Protein AF-A0AAF0U3H4-F1 (afdb_monomer)

Structure (mmCIF, N/CA/C/O backbone):
data_AF-A0AAF0U3H4-F1
#
_entry.id   AF-A0AAF0U3H4-F1
#
loop_
_atom_site.group_PDB
_atom_site.id
_atom_site.type_symbol
_atom_site.label_atom_id
_atom_site.label_alt_id
_atom_site.label_comp_id
_atom_site.label_asym_id
_atom_site.label_entity_id
_atom_site.label_seq_id
_atom_site.pdbx_PDB_ins_code
_atom_site.Cartn_x
_atom_site.Cartn_y
_atom_site.Cartn_z
_atom_site.occupancy
_atom_site.B_iso_or_equiv
_atom_site.auth_seq_id
_atom_site.auth_comp_id
_atom_site.auth_asym_id
_atom_site.auth_atom_id
_atom_site.pdbx_PDB_model_num
ATOM 1 N N . MET A 1 1 ? -0.806 -18.852 6.334 1.00 49.06 1 MET A N 1
ATOM 2 C CA . MET A 1 1 ? -0.671 -18.435 4.920 1.00 49.06 1 MET A CA 1
ATOM 3 C C . MET A 1 1 ? 0.677 -17.759 4.740 1.00 49.06 1 MET A C 1
ATOM 5 O O . MET A 1 1 ? 1.100 -17.076 5.662 1.00 49.06 1 MET A O 1
ATOM 9 N N . ASN A 1 2 ? 1.339 -17.950 3.597 1.00 59.44 2 ASN A N 1
ATOM 10 C CA . ASN A 1 2 ? 2.529 -17.175 3.242 1.00 59.44 2 ASN A CA 1
ATOM 11 C C . ASN A 1 2 ? 2.086 -15.974 2.396 1.00 59.44 2 ASN A C 1
ATOM 13 O O . ASN A 1 2 ? 1.505 -16.203 1.335 1.00 59.44 2 ASN A O 1
ATOM 17 N N . PRO A 1 3 ? 2.312 -14.727 2.841 1.00 59.31 3 PRO A N 1
ATOM 18 C CA . PRO A 1 3 ? 1.997 -13.564 2.027 1.00 59.31 3 PRO A CA 1
ATOM 19 C C . PRO A 1 3 ? 2.945 -13.480 0.815 1.00 59.31 3 PRO A C 1
ATOM 21 O O . PRO A 1 3 ? 4.104 -13.908 0.921 1.00 59.31 3 PRO A O 1
ATOM 24 N N . PRO A 1 4 ? 2.481 -12.921 -0.318 1.00 61.09 4 PRO A N 1
ATOM 25 C CA . PRO A 1 4 ? 3.361 -12.543 -1.416 1.00 61.09 4 PRO A CA 1
ATOM 26 C C . PRO A 1 4 ? 4.474 -11.602 -0.918 1.00 61.09 4 PRO A C 1
ATOM 28 O O . PRO A 1 4 ? 4.300 -10.864 0.053 1.00 61.09 4 PRO A O 1
ATOM 31 N N . LYS A 1 5 ? 5.651 -11.658 -1.548 1.00 71.12 5 LYS A N 1
ATOM 32 C CA . LYS A 1 5 ? 6.803 -10.795 -1.238 1.00 71.12 5 LYS A CA 1
ATOM 33 C C . LYS A 1 5 ? 7.275 -10.120 -2.522 1.00 71.12 5 LYS A C 1
ATOM 35 O O . LYS A 1 5 ? 7.314 -10.791 -3.549 1.00 71.12 5 LYS A O 1
ATOM 40 N N . PHE A 1 6 ? 7.650 -8.844 -2.429 1.00 58.47 6 PHE A N 1
ATOM 41 C CA . PHE A 1 6 ? 8.143 -8.035 -3.550 1.00 58.47 6 PHE A CA 1
ATOM 42 C C . PHE A 1 6 ? 9.512 -7.402 -3.209 1.00 58.47 6 PHE A C 1
ATOM 44 O O . PHE A 1 6 ? 9.606 -6.544 -2.334 1.00 58.47 6 PHE A O 1
ATOM 51 N N . TYR A 1 7 ? 10.566 -7.871 -3.870 1.00 65.75 7 TYR A N 1
ATOM 52 C CA . TYR A 1 7 ? 11.979 -7.481 -3.961 1.00 65.75 7 TYR A CA 1
ATOM 53 C C . TYR A 1 7 ? 12.399 -6.920 -5.352 1.00 65.75 7 TYR A C 1
ATOM 55 O O . TYR A 1 7 ? 12.847 -7.656 -6.227 1.00 65.75 7 TYR A O 1
ATOM 63 N N . TYR A 1 8 ? 12.446 -5.602 -5.521 1.00 49.16 8 TYR A N 1
ATOM 64 C CA . TYR A 1 8 ? 12.797 -4.893 -6.775 1.00 49.16 8 TYR A CA 1
ATOM 65 C C . TYR A 1 8 ? 14.010 -5.397 -7.629 1.00 49.16 8 TYR A C 1
ATOM 67 O O . TYR A 1 8 ? 14.164 -4.987 -8.774 1.00 49.16 8 TYR A O 1
ATOM 75 N N . SER A 1 9 ? 14.903 -6.261 -7.125 1.00 47.56 9 SER A N 1
ATOM 76 C CA . SER A 1 9 ? 16.169 -6.653 -7.767 1.00 47.56 9 SER A CA 1
ATOM 77 C C . SER A 1 9 ? 16.231 -8.034 -8.453 1.00 47.56 9 SER A C 1
ATOM 79 O O . SER A 1 9 ? 17.313 -8.402 -8.917 1.00 47.56 9 SER A O 1
ATOM 81 N N . LYS A 1 10 ? 15.144 -8.816 -8.575 1.00 44.34 10 LYS A N 1
ATOM 82 C CA . LYS A 1 10 ? 15.171 -10.098 -9.328 1.00 44.34 10 LYS A CA 1
ATOM 83 C C . LYS A 1 10 ? 13.847 -10.428 -10.022 1.00 44.34 10 LYS A C 1
ATOM 85 O O . LYS A 1 10 ? 12.983 -10.961 -9.355 1.00 44.34 10 LYS A O 1
ATOM 90 N N . VAL A 1 11 ? 13.746 -10.230 -11.346 1.00 49.50 11 VAL A N 1
ATOM 91 C CA . VAL A 1 11 ? 12.660 -10.744 -12.230 1.00 49.50 11 VAL A CA 1
ATOM 92 C C . VAL A 1 11 ? 11.311 -10.814 -11.504 1.00 49.50 11 VAL A C 1
ATOM 94 O O . VAL A 1 11 ? 10.788 -11.892 -11.226 1.00 49.50 11 VAL A O 1
ATOM 97 N N . GLU A 1 12 ? 10.823 -9.661 -11.066 1.00 57.72 12 GLU A N 1
ATOM 98 C CA . GLU A 1 12 ? 9.703 -9.613 -10.138 1.00 57.72 12 GLU A CA 1
ATOM 99 C C . GLU A 1 12 ? 8.387 -9.271 -10.799 1.00 57.72 12 GLU A C 1
ATOM 101 O O . GLU A 1 12 ? 8.356 -8.611 -11.837 1.00 57.72 12 GLU A O 1
ATOM 106 N N . LYS A 1 13 ? 7.322 -9.765 -10.154 1.00 63.03 13 LYS A N 1
ATOM 107 C CA . LYS A 1 13 ? 5.920 -9.550 -10.503 1.00 63.03 13 LYS A CA 1
ATOM 108 C C . LYS A 1 13 ? 5.675 -8.120 -10.945 1.00 63.03 13 LYS A C 1
ATOM 110 O O . LYS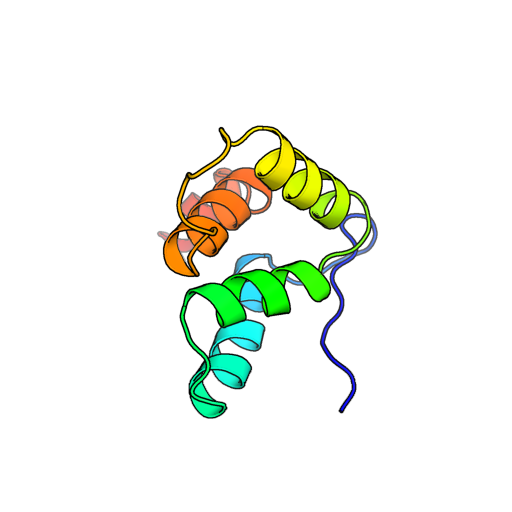 A 1 13 ? 6.172 -7.175 -10.341 1.00 63.03 13 LYS A O 1
ATOM 115 N N . ASP A 1 14 ? 4.858 -7.991 -11.975 1.00 81.94 14 ASP A N 1
ATOM 116 C CA . ASP A 1 14 ? 4.400 -6.701 -12.449 1.00 81.94 14 ASP A CA 1
ATOM 117 C C . ASP A 1 14 ? 3.793 -5.890 -11.273 1.00 81.94 14 ASP A C 1
ATOM 119 O O . ASP A 1 14 ? 3.016 -6.441 -10.485 1.00 81.94 14 ASP A O 1
ATOM 123 N N . PRO A 1 15 ? 4.147 -4.603 -11.092 1.00 85.44 15 PRO A N 1
ATOM 124 C CA . PRO A 1 15 ? 3.625 -3.782 -9.999 1.00 85.44 15 PRO A CA 1
ATOM 125 C C . PRO A 1 15 ? 2.092 -3.742 -9.934 1.00 85.44 15 PRO A C 1
ATOM 127 O O . PRO A 1 15 ? 1.534 -3.678 -8.837 1.00 85.44 15 PRO A O 1
ATOM 130 N N . GLN A 1 16 ? 1.404 -3.806 -11.080 1.00 87.75 16 GLN A N 1
ATOM 131 C CA . GLN A 1 16 ? -0.055 -3.893 -11.123 1.00 87.75 16 GLN A CA 1
ATOM 132 C C . GLN A 1 16 ? -0.529 -5.268 -10.649 1.00 87.75 16 GLN A C 1
ATOM 134 O O . GLN A 1 16 ? -1.449 -5.342 -9.839 1.00 87.75 16 GLN A O 1
ATOM 139 N N . GLU A 1 17 ? 0.123 -6.347 -11.087 1.00 87.19 17 GLU A N 1
ATOM 140 C CA . GLU A 1 17 ? -0.187 -7.708 -10.629 1.00 87.19 17 GLU A CA 1
ATOM 141 C C . GLU A 1 17 ? -0.035 -7.844 -9.104 1.00 87.19 17 GLU A C 1
ATOM 143 O O . GLU A 1 17 ? -0.902 -8.421 -8.446 1.00 87.19 17 GLU A O 1
ATOM 148 N N . PHE A 1 18 ? 1.008 -7.244 -8.519 1.00 89.06 18 PHE A N 1
ATOM 149 C CA . PHE A 1 18 ? 1.176 -7.178 -7.064 1.00 89.06 18 PHE A CA 1
ATOM 150 C C . PHE A 1 18 ? -0.013 -6.485 -6.379 1.00 89.06 18 PHE A C 1
ATOM 152 O O . PHE A 1 18 ? -0.588 -7.033 -5.435 1.00 89.06 18 PHE A O 1
ATOM 159 N N . ILE A 1 19 ? -0.406 -5.299 -6.858 1.00 91.94 19 ILE A N 1
ATOM 160 C CA . ILE A 1 19 ? -1.546 -4.557 -6.303 1.00 91.94 19 ILE A CA 1
ATOM 161 C C . ILE A 1 19 ? -2.837 -5.371 -6.415 1.00 91.94 19 ILE A C 1
ATOM 163 O O . ILE A 1 19 ? -3.591 -5.441 -5.443 1.00 91.94 19 ILE A O 1
ATOM 167 N N . ASP A 1 20 ? -3.081 -6.008 -7.558 1.00 91.81 20 ASP A N 1
ATOM 168 C CA . ASP A 1 20 ? -4.310 -6.754 -7.821 1.00 91.81 20 ASP A CA 1
ATOM 169 C C . ASP A 1 20 ? -4.429 -8.001 -6.931 1.00 91.81 20 ASP A C 1
ATOM 171 O O . ASP A 1 20 ? -5.506 -8.287 -6.398 1.00 91.81 20 ASP A O 1
ATOM 175 N N . GLU A 1 21 ? -3.340 -8.749 -6.738 1.00 92.44 21 GLU A N 1
ATOM 176 C CA . GLU A 1 21 ? -3.321 -9.916 -5.850 1.00 92.44 21 GLU A CA 1
ATOM 177 C C . GLU A 1 21 ? -3.547 -9.531 -4.388 1.00 92.44 21 GLU A C 1
ATOM 179 O O . GLU A 1 21 ? -4.381 -10.135 -3.705 1.00 92.44 21 GLU A O 1
ATOM 184 N N . VAL A 1 22 ? -2.830 -8.511 -3.909 1.00 92.19 22 VAL A N 1
ATOM 185 C CA . VAL A 1 22 ? -2.961 -8.030 -2.532 1.00 92.19 22 VAL A CA 1
ATOM 186 C C . VAL A 1 22 ? -4.363 -7.478 -2.298 1.00 92.19 22 VAL A C 1
ATOM 188 O O . VAL A 1 22 ? -4.992 -7.814 -1.294 1.00 92.19 22 VAL A O 1
ATOM 191 N N . TYR A 1 23 ? -4.897 -6.704 -3.246 1.00 94.00 23 TYR A N 1
ATOM 192 C CA . TYR A 1 23 ? -6.244 -6.155 -3.150 1.00 94.00 23 TYR A CA 1
ATOM 193 C C . TYR A 1 23 ? -7.298 -7.246 -2.984 1.00 94.00 23 TYR A C 1
ATOM 195 O O . TYR A 1 23 ? -8.099 -7.157 -2.061 1.00 94.00 23 TYR A O 1
ATOM 203 N N . LYS A 1 24 ? -7.275 -8.293 -3.820 1.00 94.25 24 LYS A N 1
ATOM 204 C CA . LYS A 1 24 ? -8.258 -9.389 -3.760 1.00 94.25 24 LYS A CA 1
ATOM 205 C C . LYS A 1 24 ? -8.309 -10.037 -2.378 1.00 94.25 24 LYS A C 1
ATOM 207 O O . LYS A 1 24 ? -9.392 -10.247 -1.842 1.00 94.25 24 LYS A O 1
ATOM 212 N N . ILE A 1 25 ? -7.149 -10.329 -1.787 1.00 94.06 25 ILE A N 1
ATOM 213 C CA . ILE A 1 25 ? -7.069 -10.955 -0.458 1.00 94.06 25 ILE A CA 1
ATOM 214 C C . ILE A 1 25 ? -7.629 -10.012 0.610 1.00 94.06 25 ILE A C 1
ATOM 216 O O . ILE A 1 25 ? -8.460 -10.413 1.423 1.00 94.06 25 ILE A O 1
ATOM 220 N N . LEU A 1 26 ? -7.185 -8.755 0.605 1.00 95.12 26 LEU A N 1
ATOM 221 C CA . LEU A 1 26 ? -7.550 -7.790 1.640 1.00 95.12 26 LEU A CA 1
ATOM 222 C C . LEU A 1 26 ? -9.009 -7.333 1.532 1.00 95.12 26 LEU A C 1
ATOM 224 O O . LEU A 1 26 ? -9.631 -7.015 2.543 1.00 95.12 26 LEU A O 1
ATOM 228 N N . ASP A 1 27 ? -9.565 -7.318 0.323 1.00 94.56 27 ASP A N 1
ATOM 229 C CA . ASP A 1 27 ? -10.975 -7.026 0.089 1.00 94.56 27 ASP A CA 1
ATOM 230 C C . ASP A 1 27 ? -11.879 -8.138 0.629 1.00 94.56 27 ASP A C 1
ATOM 232 O O . ASP A 1 27 ? -12.812 -7.851 1.374 1.00 94.56 27 ASP A O 1
ATOM 236 N N . ILE A 1 28 ? -11.527 -9.407 0.384 1.00 95.69 28 ILE A N 1
ATOM 237 C CA . ILE A 1 28 ? -12.225 -10.568 0.966 1.00 95.69 28 ILE A CA 1
ATOM 238 C C . ILE A 1 28 ? -12.185 -10.533 2.500 1.00 95.69 28 ILE A C 1
ATOM 240 O O . ILE A 1 28 ? -13.158 -10.901 3.154 1.00 95.69 28 ILE A O 1
ATOM 244 N N . MET A 1 29 ? -1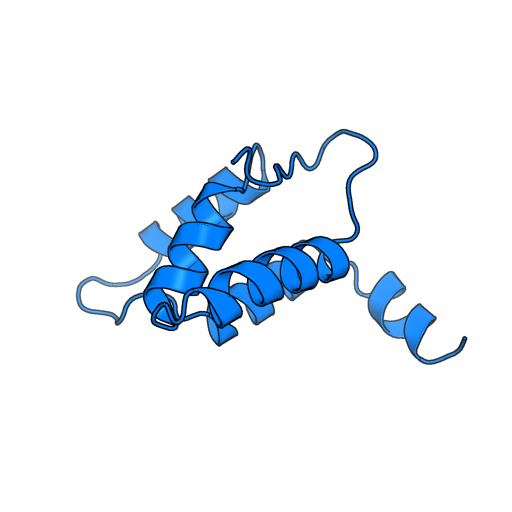1.069 -10.090 3.085 1.00 94.88 29 MET A N 1
ATOM 245 C CA . MET A 1 29 ? -10.930 -9.961 4.539 1.00 94.88 29 MET A CA 1
ATOM 246 C C . MET A 1 29 ? -11.755 -8.811 5.139 1.00 94.88 29 MET A C 1
ATOM 248 O O . MET A 1 29 ? -11.902 -8.763 6.358 1.00 94.88 29 MET A O 1
ATOM 252 N N . GLY A 1 30 ? -12.279 -7.889 4.324 1.00 95.19 30 GLY A N 1
ATOM 253 C CA . GLY A 1 30 ? -13.100 -6.771 4.795 1.00 95.19 30 GLY A CA 1
ATOM 254 C C . GLY A 1 30 ? -12.343 -5.736 5.634 1.00 95.19 30 GLY A C 1
ATOM 255 O O . GLY A 1 30 ? -12.956 -5.067 6.463 1.00 95.19 30 GLY A O 1
ATOM 256 N N . VAL A 1 31 ? -11.023 -5.606 5.450 1.00 96.56 31 VAL A N 1
ATOM 257 C CA . VAL A 1 31 ? -10.206 -4.642 6.211 1.00 96.56 31 VAL A CA 1
ATOM 258 C C . VAL A 1 31 ? -10.395 -3.210 5.699 1.00 96.56 31 VAL A C 1
ATOM 260 O O . VAL A 1 31 ? -10.740 -2.976 4.535 1.00 96.56 31 VAL A O 1
ATOM 263 N N . THR A 1 32 ? -10.153 -2.232 6.567 1.00 97.31 32 THR A N 1
ATOM 264 C CA . THR A 1 32 ? -10.316 -0.804 6.257 1.00 97.31 32 THR A CA 1
ATOM 265 C C . THR A 1 32 ? -9.304 -0.319 5.207 1.00 97.31 32 THR A C 1
ATOM 267 O O . THR A 1 32 ? -8.234 -0.911 5.057 1.00 97.31 32 THR A O 1
ATOM 270 N N . PRO A 1 33 ? -9.562 0.794 4.490 1.00 96.94 33 PRO A N 1
ATOM 271 C CA . PRO A 1 33 ? -8.615 1.335 3.507 1.00 96.94 33 PRO A CA 1
ATOM 272 C C . PRO A 1 33 ? -7.215 1.630 4.068 1.00 96.94 33 PRO A C 1
ATOM 274 O O . PRO A 1 33 ? -6.229 1.498 3.345 1.00 96.94 33 PRO A O 1
ATOM 277 N N . ILE A 1 34 ? -7.117 2.012 5.343 1.00 95.75 34 ILE A N 1
ATOM 278 C CA . ILE A 1 34 ? -5.838 2.259 6.022 1.00 95.75 34 ILE A CA 1
ATOM 279 C C . ILE A 1 34 ? -5.109 0.933 6.270 1.00 95.75 34 ILE A C 1
ATOM 281 O O . ILE A 1 34 ? -3.935 0.797 5.930 1.00 95.75 34 ILE A O 1
ATOM 285 N N . GLU A 1 35 ? -5.810 -0.076 6.795 1.00 96.00 35 GLU A N 1
ATOM 286 C CA . GLU A 1 35 ? -5.238 -1.412 6.999 1.00 96.00 35 GLU A CA 1
ATOM 287 C C . GLU A 1 35 ? -4.804 -2.048 5.676 1.00 96.00 35 GLU A C 1
ATOM 289 O O . GLU A 1 35 ? -3.758 -2.694 5.632 1.00 96.00 35 GLU A O 1
ATOM 294 N N . LYS A 1 36 ? -5.546 -1.817 4.579 1.00 96.81 36 LYS A N 1
ATOM 295 C CA . LYS A 1 36 ? -5.146 -2.280 3.243 1.00 96.81 36 LYS A CA 1
ATOM 296 C C . LYS A 1 36 ? -3.768 -1.738 2.850 1.00 96.81 36 LYS A C 1
ATOM 298 O O . LYS A 1 36 ? -2.914 -2.501 2.400 1.00 96.81 36 LYS A O 1
ATOM 303 N N . ALA A 1 37 ? -3.543 -0.437 3.043 1.00 95.06 37 ALA A N 1
ATOM 304 C CA . ALA A 1 37 ? -2.269 0.206 2.729 1.00 95.06 37 ALA A CA 1
ATOM 305 C C . ALA A 1 37 ? -1.119 -0.310 3.611 1.00 95.06 37 ALA A C 1
ATOM 307 O O . ALA A 1 37 ? -0.060 -0.652 3.089 1.00 95.06 37 ALA A O 1
ATOM 308 N N . GLU A 1 38 ? -1.324 -0.423 4.926 1.00 94.50 38 GLU A N 1
ATOM 309 C CA . GLU A 1 38 ? -0.289 -0.915 5.850 1.00 94.50 38 GLU A CA 1
ATOM 310 C C . GLU A 1 38 ? 0.063 -2.394 5.592 1.00 94.50 38 GLU A C 1
ATOM 312 O O . GLU A 1 38 ? 1.239 -2.765 5.585 1.00 94.50 38 GLU A O 1
ATOM 317 N N . LEU A 1 39 ? -0.929 -3.248 5.309 1.00 94.94 39 LEU A N 1
ATOM 318 C CA . LEU A 1 39 ? -0.702 -4.666 5.003 1.00 94.94 39 LEU A CA 1
ATOM 319 C C . LEU A 1 39 ? -0.014 -4.872 3.650 1.00 94.94 39 LEU A C 1
ATOM 321 O O . LEU A 1 39 ? 0.834 -5.758 3.528 1.00 94.94 39 LEU A O 1
ATOM 325 N N . ALA A 1 40 ? -0.329 -4.055 2.645 1.00 93.69 40 ALA A N 1
ATOM 326 C CA . ALA A 1 40 ? 0.394 -4.075 1.378 1.00 93.69 40 ALA A CA 1
ATOM 327 C C . ALA A 1 40 ? 1.839 -3.593 1.548 1.00 93.69 40 ALA A C 1
ATOM 329 O O . ALA A 1 40 ? 2.770 -4.240 1.066 1.00 93.69 40 ALA A O 1
ATOM 330 N N . ALA A 1 41 ? 2.046 -2.517 2.309 1.00 93.00 41 ALA A N 1
ATOM 331 C CA . ALA A 1 41 ? 3.374 -2.016 2.635 1.00 93.00 41 ALA A CA 1
ATOM 332 C C . ALA A 1 41 ? 4.233 -3.041 3.394 1.00 93.00 41 ALA A C 1
ATOM 334 O O . ALA A 1 41 ? 5.431 -3.158 3.136 1.00 93.00 41 ALA A O 1
ATOM 335 N N . TYR A 1 42 ? 3.630 -3.841 4.280 1.00 92.19 42 TYR A N 1
ATOM 336 C CA . TYR A 1 42 ? 4.319 -4.922 4.990 1.00 92.19 42 TYR A CA 1
ATOM 337 C C . TYR A 1 42 ? 4.935 -5.973 4.043 1.00 92.19 42 TYR A C 1
ATOM 339 O O . TYR A 1 42 ? 5.982 -6.568 4.347 1.00 92.19 42 TYR A O 1
ATOM 347 N N . GLN A 1 43 ? 4.319 -6.198 2.879 1.00 89.75 43 GLN A N 1
ATOM 348 C CA . GLN A 1 43 ? 4.805 -7.145 1.871 1.00 89.75 43 GLN A CA 1
ATOM 349 C C . GLN A 1 43 ? 5.974 -6.602 1.038 1.00 89.75 43 GLN A C 1
ATOM 351 O O . GLN A 1 43 ? 6.726 -7.396 0.463 1.00 89.75 43 GLN A O 1
ATOM 356 N N . LEU A 1 44 ? 6.186 -5.282 1.032 1.00 89.38 44 LEU A N 1
ATOM 357 C CA . LEU A 1 44 ? 7.304 -4.647 0.337 1.00 89.38 44 LEU A CA 1
ATOM 358 C C . LEU A 1 44 ? 8.643 -5.044 0.970 1.00 89.38 44 LEU A C 1
ATOM 360 O O . LEU A 1 44 ? 8.768 -5.209 2.192 1.00 89.38 44 LEU A O 1
ATOM 364 N N . LYS A 1 45 ? 9.666 -5.197 0.130 1.00 85.06 45 LYS A N 1
ATOM 365 C CA . LYS A 1 45 ? 11.049 -5.492 0.518 1.00 85.06 45 LYS A CA 1
ATOM 366 C C . LYS A 1 45 ? 12.014 -4.627 -0.293 1.00 85.06 45 LYS A C 1
ATOM 368 O O . LYS A 1 45 ? 11.681 -4.101 -1.354 1.00 85.06 45 LYS A O 1
ATOM 373 N N . GLY A 1 46 ? 13.236 -4.476 0.216 1.00 87.19 46 GLY A N 1
ATOM 374 C CA . GLY A 1 46 ? 14.293 -3.723 -0.463 1.00 87.19 46 GLY A CA 1
ATOM 375 C C . GLY A 1 46 ? 13.913 -2.257 -0.699 1.00 87.19 46 GLY A C 1
ATOM 376 O O . GLY A 1 46 ? 13.427 -1.585 0.210 1.00 87.19 46 GLY A O 1
ATOM 377 N N . VAL A 1 47 ? 14.125 -1.769 -1.926 1.00 85.31 47 VAL A N 1
ATOM 378 C CA . VAL A 1 47 ? 13.919 -0.357 -2.305 1.00 85.31 47 VAL A CA 1
ATOM 379 C C . VAL A 1 47 ? 12.478 0.106 -2.069 1.00 85.31 47 VAL A C 1
ATOM 381 O O . VAL A 1 47 ? 12.273 1.201 -1.553 1.00 85.31 47 VAL A O 1
ATOM 384 N N . ALA A 1 48 ? 11.482 -0.738 -2.357 1.00 87.44 48 ALA A N 1
ATOM 385 C CA . ALA A 1 48 ? 10.075 -0.388 -2.162 1.00 87.44 48 ALA A CA 1
ATOM 386 C C . ALA A 1 48 ? 9.715 -0.189 -0.679 1.00 87.44 48 ALA A C 1
ATOM 388 O O . ALA A 1 48 ? 8.952 0.711 -0.336 1.00 87.44 48 ALA A O 1
ATOM 389 N N . GLN A 1 49 ? 10.309 -0.978 0.220 1.00 89.75 49 GLN A N 1
ATOM 390 C CA . GLN A 1 49 ? 10.110 -0.807 1.660 1.00 89.75 49 GLN A CA 1
ATOM 391 C C . GLN A 1 49 ? 10.740 0.498 2.166 1.00 89.75 49 GLN A C 1
ATOM 393 O O . GLN A 1 49 ? 10.113 1.231 2.928 1.00 89.75 49 GLN A O 1
ATOM 398 N N . ILE A 1 50 ? 11.972 0.791 1.731 1.00 89.62 50 ILE A N 1
ATOM 399 C CA . ILE A 1 50 ? 12.686 2.022 2.106 1.00 89.62 50 ILE A CA 1
ATOM 400 C C . ILE A 1 50 ? 11.887 3.247 1.655 1.00 89.62 50 ILE A C 1
ATOM 402 O O . ILE A 1 50 ? 11.659 4.157 2.450 1.00 89.62 50 ILE A O 1
ATOM 406 N N . TRP A 1 51 ? 11.404 3.232 0.412 1.00 91.31 51 TRP A N 1
ATOM 407 C CA . TRP A 1 51 ? 10.564 4.291 -0.134 1.00 91.31 51 TRP A CA 1
ATOM 408 C C . TRP A 1 51 ? 9.303 4.534 0.710 1.00 91.31 51 TRP A C 1
ATOM 410 O O . TRP A 1 51 ? 9.007 5.675 1.061 1.00 91.31 51 TRP A O 1
ATOM 420 N N . PHE A 1 52 ? 8.565 3.480 1.069 1.00 90.62 52 PHE A N 1
ATOM 421 C CA . PHE A 1 52 ? 7.320 3.652 1.819 1.00 90.62 52 PHE A CA 1
ATOM 422 C C . PHE A 1 52 ? 7.562 4.224 3.225 1.00 90.62 52 PHE A C 1
ATOM 424 O O . PHE A 1 52 ? 6.789 5.058 3.698 1.00 90.62 52 PHE A O 1
ATOM 431 N N . ASN A 1 53 ? 8.663 3.836 3.875 1.00 90.88 53 ASN A N 1
ATOM 432 C CA . ASN A 1 53 ? 9.052 4.410 5.163 1.00 90.88 53 ASN A CA 1
ATOM 433 C C . ASN A 1 53 ? 9.361 5.909 5.039 1.00 90.88 53 ASN A C 1
ATOM 435 O O . ASN A 1 53 ? 8.830 6.700 5.814 1.00 90.88 53 ASN A O 1
ATOM 439 N N . GLN A 1 54 ? 10.121 6.312 4.016 1.00 90.50 54 GLN A N 1
ATOM 440 C CA . GLN A 1 54 ? 10.399 7.727 3.740 1.00 90.50 54 GLN A CA 1
ATOM 441 C C . GLN A 1 54 ? 9.120 8.516 3.441 1.00 90.50 54 GLN A C 1
ATOM 443 O O . GLN A 1 54 ? 8.955 9.637 3.916 1.00 90.50 54 GLN A O 1
ATOM 448 N N . LEU A 1 55 ? 8.180 7.921 2.699 1.00 89.62 55 LEU A N 1
ATOM 449 C CA . LEU A 1 55 ? 6.874 8.526 2.449 1.00 89.62 55 LEU A CA 1
ATOM 450 C C . LEU A 1 55 ? 6.097 8.753 3.753 1.00 89.62 55 LEU A C 1
ATOM 452 O O . LEU A 1 55 ? 5.401 9.758 3.860 1.00 89.62 55 LEU A O 1
ATOM 456 N N . LYS A 1 56 ? 6.194 7.853 4.740 1.00 88.31 56 LYS A N 1
ATOM 457 C CA . LYS A 1 56 ? 5.556 8.035 6.054 1.00 88.31 56 LYS A CA 1
ATOM 458 C C . LYS A 1 56 ? 6.245 9.119 6.881 1.00 88.31 56 LYS A C 1
ATOM 460 O O . LYS A 1 56 ? 5.541 9.943 7.454 1.00 88.31 56 LYS A O 1
ATOM 465 N N . GLU A 1 57 ? 7.575 9.135 6.903 1.00 88.62 57 GLU A N 1
ATOM 466 C CA . GLU A 1 57 ? 8.386 10.109 7.651 1.00 88.62 57 GLU A CA 1
ATOM 467 C C . GLU A 1 57 ? 8.263 11.538 7.111 1.00 88.62 57 GLU A C 1
ATOM 469 O O . GLU A 1 57 ? 8.277 12.493 7.879 1.00 88.62 57 GLU A O 1
ATOM 474 N N . ALA A 1 58 ? 8.094 11.704 5.798 1.00 88.19 58 ALA A N 1
ATOM 475 C CA . ALA A 1 58 ? 7.961 13.019 5.174 1.00 88.19 58 ALA A CA 1
ATOM 476 C C . ALA A 1 58 ? 6.616 13.714 5.465 1.00 88.19 58 ALA A C 1
ATOM 478 O O . ALA A 1 58 ? 6.429 14.871 5.078 1.00 88.19 58 ALA A O 1
ATOM 479 N N . ARG A 1 59 ? 5.648 13.028 6.091 1.00 85.94 59 ARG A N 1
ATOM 480 C CA . ARG A 1 59 ? 4.320 13.600 6.342 1.00 85.94 59 ARG A CA 1
ATOM 481 C C . ARG A 1 59 ? 4.279 14.349 7.676 1.00 85.94 59 ARG A C 1
ATOM 483 O O . ARG A 1 59 ? 4.763 13.818 8.671 1.00 85.94 59 ARG A O 1
ATOM 490 N N . PRO A 1 60 ? 3.660 15.545 7.719 1.00 86.44 60 PRO A N 1
ATOM 491 C CA . PRO A 1 60 ? 3.483 16.286 8.962 1.00 86.44 60 PRO A CA 1
ATOM 492 C C . PRO A 1 60 ? 2.732 15.481 10.028 1.00 86.44 60 PRO A C 1
ATOM 494 O O . PRO A 1 60 ? 1.831 14.694 9.715 1.00 86.44 60 PRO A O 1
ATOM 497 N N . GLU A 1 61 ? 3.064 15.729 11.293 1.00 82.06 61 GLU A N 1
ATOM 498 C CA . GLU A 1 61 ? 2.332 15.173 12.430 1.00 82.06 61 GLU A CA 1
ATOM 499 C C . GLU A 1 61 ? 0.849 15.579 12.375 1.00 82.06 61 GLU A C 1
ATOM 501 O O . GLU A 1 61 ? 0.503 16.709 12.030 1.00 82.06 61 GLU A O 1
ATOM 506 N N . GLY A 1 62 ? -0.045 14.638 12.689 1.00 79.94 62 GLY A N 1
ATOM 507 C CA . GLY A 1 62 ? -1.496 14.863 12.661 1.00 79.94 62 GLY A CA 1
ATOM 508 C C . GLY A 1 62 ? -2.160 14.710 11.287 1.00 79.94 62 GLY A C 1
ATOM 509 O O . GLY A 1 62 ? -3.382 14.813 11.195 1.00 79.94 62 GLY A O 1
ATOM 510 N N . VAL A 1 63 ? -1.404 14.420 10.221 1.00 85.00 63 VAL A N 1
ATOM 511 C CA . VAL A 1 63 ? -1.989 14.059 8.920 1.00 85.00 63 VAL A CA 1
ATOM 512 C C . VAL A 1 63 ? -2.555 12.641 8.970 1.00 85.00 63 VAL A C 1
ATOM 514 O O . VAL A 1 63 ? -1.929 11.724 9.506 1.00 85.00 63 VAL A O 1
ATOM 517 N N . SER A 1 64 ? -3.734 12.457 8.365 1.00 85.81 64 SER A N 1
ATOM 518 C CA . SER A 1 64 ? -4.396 11.151 8.269 1.00 85.81 64 SER A CA 1
ATOM 519 C C . SER A 1 64 ? -3.446 10.066 7.720 1.00 85.81 64 SER A C 1
ATOM 521 O O . SER A 1 64 ? -2.620 10.356 6.840 1.00 85.81 64 S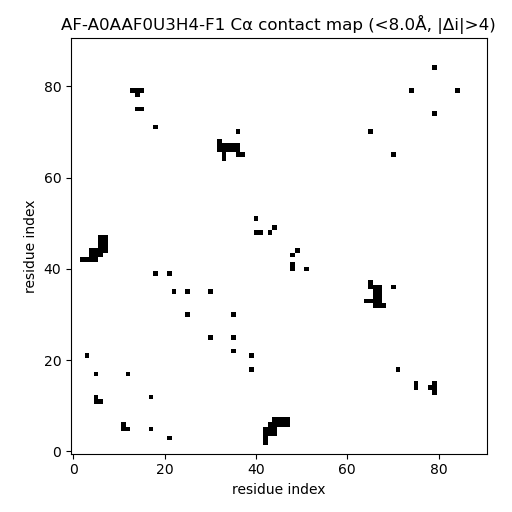ER A O 1
ATOM 523 N N . PRO A 1 65 ? -3.522 8.810 8.201 1.00 90.31 65 PRO A N 1
ATOM 524 C CA . PRO A 1 65 ? -2.782 7.682 7.637 1.00 90.31 65 PRO A CA 1
ATOM 525 C C . PRO A 1 65 ? -2.927 7.557 6.112 1.00 90.31 65 PRO A C 1
ATOM 527 O O . PRO A 1 65 ? -3.844 8.104 5.504 1.00 90.31 65 PRO A O 1
ATOM 530 N N . ILE A 1 66 ? -1.978 6.874 5.467 1.00 93.25 66 ILE A N 1
ATOM 531 C CA . ILE A 1 66 ? -2.069 6.638 4.021 1.00 93.25 66 ILE A CA 1
ATOM 532 C C . ILE A 1 66 ? -3.203 5.644 3.791 1.00 93.25 66 ILE A C 1
ATOM 534 O O . ILE A 1 66 ? -3.139 4.513 4.260 1.00 93.25 66 ILE A O 1
ATOM 538 N N . GLU A 1 67 ? -4.227 6.062 3.060 1.00 95.75 67 GLU A N 1
ATO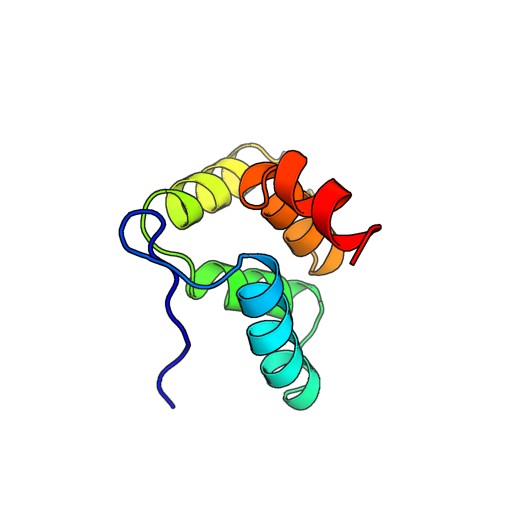M 539 C CA . GLU A 1 67 ? -5.292 5.169 2.617 1.00 95.75 67 GLU A CA 1
ATOM 540 C C . GLU A 1 67 ? -4.899 4.409 1.347 1.00 95.75 67 GLU A C 1
ATOM 542 O O . GLU A 1 67 ? -4.047 4.844 0.564 1.00 95.75 67 GLU A O 1
ATOM 547 N N . TRP A 1 68 ? -5.577 3.286 1.122 1.00 95.94 68 TRP A N 1
ATOM 548 C CA . TRP A 1 68 ? -5.371 2.376 -0.001 1.00 95.94 68 TRP A CA 1
ATOM 549 C C . TRP A 1 68 ? -5.218 3.058 -1.365 1.00 95.94 68 TRP A C 1
ATOM 551 O O . TRP A 1 68 ? -4.262 2.779 -2.086 1.00 95.94 68 TRP A O 1
ATOM 561 N N . GLU A 1 69 ? -6.123 3.971 -1.725 1.00 94.88 69 GLU A N 1
ATOM 562 C CA . GLU A 1 69 ? -6.086 4.638 -3.034 1.00 94.88 69 GLU A CA 1
ATOM 563 C C . GLU A 1 69 ? -4.830 5.493 -3.212 1.00 94.88 69 GLU A C 1
ATOM 565 O O . GLU A 1 69 ? -4.196 5.470 -4.270 1.00 94.88 69 GLU A O 1
ATOM 570 N N . ARG A 1 70 ? -4.409 6.191 -2.149 1.00 93.56 70 ARG A N 1
ATOM 571 C CA . ARG A 1 70 ? -3.175 6.977 -2.174 1.00 93.56 70 ARG A CA 1
ATOM 572 C C . ARG A 1 70 ? -1.952 6.071 -2.260 1.00 93.56 70 ARG A C 1
ATOM 574 O O . ARG A 1 70 ? -1.049 6.375 -3.032 1.00 93.56 70 ARG A O 1
ATOM 581 N N . PHE A 1 71 ? -1.929 4.971 -1.507 1.00 94.19 71 PHE A N 1
ATOM 582 C CA . PHE A 1 71 ? -0.855 3.982 -1.588 1.00 94.19 71 PHE A CA 1
ATOM 583 C C . PHE A 1 71 ? -0.705 3.440 -3.014 1.00 94.19 71 PHE A C 1
ATOM 585 O O . PHE A 1 71 ? 0.372 3.568 -3.590 1.00 94.19 71 PHE A O 1
ATOM 592 N N . LYS A 1 72 ? -1.788 2.912 -3.605 1.00 93.69 72 LYS A N 1
ATOM 593 C CA . LYS A 1 72 ? -1.790 2.371 -4.974 1.00 93.69 72 LYS A CA 1
ATOM 594 C C . LYS A 1 72 ? -1.290 3.385 -5.994 1.00 93.69 72 LYS A C 1
ATOM 596 O O . LYS A 1 72 ? -0.428 3.060 -6.801 1.00 93.69 72 LYS A O 1
ATOM 601 N N . SER A 1 73 ? -1.836 4.603 -5.952 1.00 92.00 73 SER A N 1
ATOM 602 C CA . SER A 1 73 ? -1.506 5.650 -6.918 1.00 92.00 73 SER A CA 1
ATOM 603 C C . SER A 1 73 ? -0.014 5.970 -6.901 1.00 92.00 73 SER A C 1
ATOM 605 O O . SER A 1 73 ? 0.624 5.913 -7.948 1.00 92.00 73 SER A O 1
ATOM 607 N N . VAL A 1 74 ? 0.560 6.235 -5.723 1.00 91.38 74 VAL A N 1
ATOM 608 C CA . VAL A 1 74 ? 1.979 6.605 -5.629 1.00 91.38 74 VAL A CA 1
ATOM 609 C C . VAL A 1 74 ? 2.889 5.395 -5.880 1.00 91.38 74 VAL A C 1
ATOM 611 O O . VAL A 1 74 ? 3.925 5.538 -6.520 1.00 91.38 74 VAL A O 1
ATOM 614 N N . PHE A 1 75 ? 2.497 4.196 -5.435 1.00 90.62 75 PHE A N 1
ATOM 615 C CA . PHE A 1 75 ? 3.251 2.969 -5.700 1.00 90.62 75 PHE A CA 1
ATOM 616 C C . PHE A 1 75 ? 3.374 2.700 -7.203 1.00 90.62 75 PHE A C 1
ATOM 618 O O . PHE A 1 75 ? 4.478 2.501 -7.704 1.00 90.62 75 PHE A O 1
ATOM 625 N N . LEU A 1 76 ? 2.260 2.749 -7.938 1.00 89.12 76 LEU A N 1
ATOM 626 C CA . LEU A 1 76 ? 2.289 2.553 -9.383 1.00 89.12 76 LEU A CA 1
ATOM 627 C C . LEU A 1 76 ? 3.074 3.675 -10.066 1.00 89.12 76 LEU A C 1
ATOM 629 O O . LEU A 1 76 ? 3.837 3.384 -10.977 1.00 89.12 76 LEU A O 1
ATOM 633 N N . ASP A 1 77 ? 2.948 4.939 -9.644 1.00 87.25 77 ASP A N 1
ATOM 634 C CA . ASP A 1 77 ? 3.722 6.066 -10.211 1.00 87.25 77 ASP A CA 1
ATOM 635 C C . ASP A 1 77 ? 5.230 5.885 -10.165 1.00 87.25 77 ASP A C 1
ATOM 637 O O . ASP A 1 77 ? 5.933 6.278 -11.091 1.00 87.25 77 ASP A O 1
ATOM 641 N N . ILE A 1 78 ? 5.713 5.220 -9.127 1.00 84.62 78 ILE A N 1
ATOM 642 C CA . ILE A 1 78 ? 7.143 5.066 -8.895 1.00 84.62 78 ILE A CA 1
ATOM 643 C C . ILE A 1 78 ? 7.668 3.753 -9.465 1.00 84.62 78 ILE A C 1
ATOM 645 O O . ILE A 1 78 ? 8.767 3.721 -10.015 1.00 84.62 78 ILE A O 1
ATOM 649 N N . PHE A 1 79 ? 6.909 2.667 -9.321 1.00 82.81 79 PHE A N 1
ATOM 650 C CA . PHE A 1 79 ? 7.392 1.326 -9.648 1.00 82.81 79 PHE A CA 1
ATOM 651 C C . PHE A 1 79 ? 6.865 0.784 -10.972 1.00 82.81 79 PHE A C 1
ATOM 653 O O . PHE A 1 79 ? 7.408 -0.208 -11.444 1.00 82.81 79 PHE A O 1
ATOM 660 N N . PHE A 1 80 ? 5.859 1.419 -11.580 1.00 79.00 80 PHE A N 1
ATOM 661 C CA . PHE A 1 80 ? 5.317 1.043 -12.885 1.00 79.00 80 PHE A CA 1
ATOM 662 C C . PHE A 1 80 ? 5.750 2.070 -13.949 1.00 79.00 80 PHE A C 1
ATOM 664 O O . PHE A 1 80 ? 5.114 3.129 -14.044 1.00 79.00 80 PHE A O 1
ATOM 671 N N . PRO A 1 81 ? 6.820 1.791 -14.732 1.00 72.00 81 PRO A N 1
ATOM 672 C CA . PRO A 1 81 ? 7.367 2.726 -15.714 1.00 72.00 81 PRO A CA 1
ATOM 673 C C . PRO A 1 81 ? 6.301 3.220 -16.695 1.00 72.00 81 PRO A C 1
ATOM 675 O O . PRO A 1 81 ? 5.411 2.464 -17.097 1.00 72.00 81 PRO A O 1
ATOM 678 N N . LEU A 1 82 ? 6.396 4.488 -17.097 1.00 55.00 82 LEU A N 1
ATOM 679 C CA . LEU A 1 82 ? 5.425 5.138 -17.981 1.00 55.00 82 LEU A CA 1
ATOM 680 C C . LEU A 1 82 ? 5.293 4.410 -19.328 1.00 55.00 82 LEU A C 1
ATOM 682 O O . LEU A 1 82 ? 4.192 4.258 -19.850 1.00 55.00 82 LEU A O 1
ATOM 686 N N . GLU A 1 83 ? 6.392 3.856 -19.829 1.00 54.12 83 GLU A N 1
ATOM 687 C CA . GLU A 1 83 ? 6.462 3.107 -21.083 1.00 54.12 83 GLU A CA 1
ATOM 688 C C . GLU A 1 83 ? 5.607 1.826 -21.043 1.00 54.12 83 GLU A C 1
ATOM 690 O O . GLU A 1 83 ? 5.040 1.415 -22.056 1.00 54.12 83 GLU A O 1
ATOM 695 N N . MET A 1 84 ? 5.450 1.213 -19.861 1.00 58.62 84 MET A N 1
ATOM 696 C CA . ME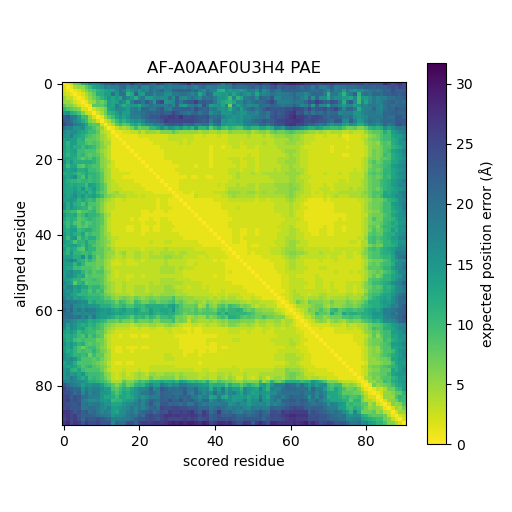T A 1 84 ? 4.577 0.047 -19.657 1.00 58.62 84 MET A CA 1
ATOM 697 C C . MET A 1 84 ? 3.099 0.433 -19.480 1.00 58.62 84 MET A C 1
ATOM 699 O O . MET A 1 84 ? 2.220 -0.390 -19.742 1.00 58.62 84 MET A O 1
ATOM 703 N N . ARG A 1 85 ? 2.800 1.682 -19.092 1.00 58.41 85 ARG A N 1
ATOM 704 C CA . ARG A 1 85 ? 1.423 2.218 -19.040 1.00 58.41 85 ARG A CA 1
ATOM 705 C C . ARG A 1 85 ? 0.853 2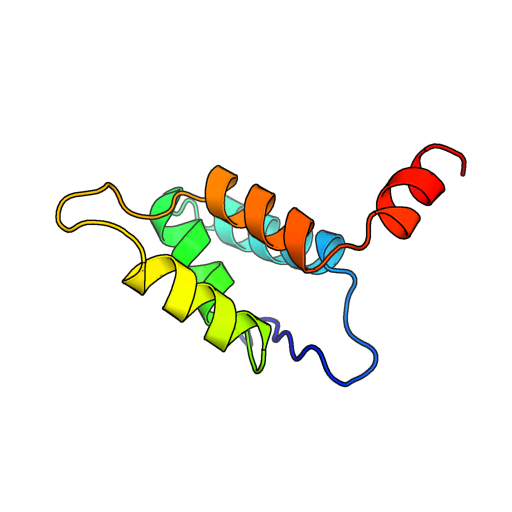.424 -20.433 1.00 58.41 85 ARG A C 1
ATOM 707 O O . ARG A 1 85 ? -0.299 2.078 -20.673 1.00 58.41 85 ARG A O 1
ATOM 714 N N . GLU A 1 86 ? 1.661 2.964 -21.340 1.00 54.03 86 GLU A N 1
ATOM 715 C CA . GLU A 1 86 ? 1.238 3.277 -22.707 1.00 54.03 86 GLU A CA 1
ATOM 716 C C . GLU A 1 86 ? 1.147 2.023 -23.587 1.00 54.03 86 GLU A C 1
ATOM 718 O O . GLU A 1 86 ? 0.208 1.893 -24.370 1.00 54.03 86 GLU A O 1
ATOM 723 N N . ALA A 1 87 ? 2.040 1.043 -23.404 1.00 55.88 87 ALA A N 1
ATOM 724 C CA . ALA A 1 87 ? 2.015 -0.214 -24.161 1.00 55.88 87 ALA A CA 1
ATOM 725 C C . 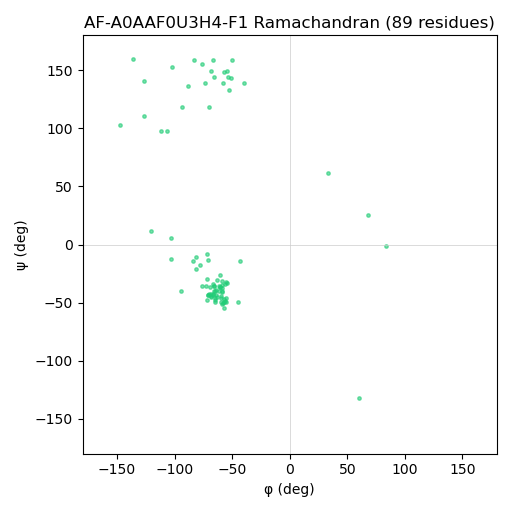ALA A 1 87 ? 0.722 -1.035 -23.964 1.00 55.88 87 ALA A C 1
ATOM 727 O O . ALA A 1 87 ? 0.320 -1.773 -24.861 1.00 55.88 87 ALA A O 1
ATOM 728 N N . LYS A 1 88 ? 0.038 -0.879 -22.823 1.00 51.75 88 LYS A N 1
ATOM 729 C CA . LYS A 1 88 ? -1.215 -1.585 -22.498 1.00 51.75 88 LYS A CA 1
ATOM 730 C C . LYS A 1 88 ? -2.463 -0.952 -23.132 1.00 51.75 88 LYS A C 1
ATOM 732 O O . LYS A 1 88 ? -3.528 -1.556 -23.103 1.00 51.75 88 LYS A O 1
ATOM 737 N N . VAL A 1 89 ? -2.345 0.252 -23.701 1.00 54.25 89 VAL A N 1
ATOM 738 C CA . VAL A 1 89 ? -3.437 0.941 -24.420 1.00 54.25 89 VAL A CA 1
ATOM 739 C C . VAL A 1 89 ? -3.531 0.476 -25.884 1.00 54.25 89 VAL A C 1
ATOM 741 O O . VAL A 1 89 ? -4.547 0.706 -26.534 1.00 54.25 89 VAL A O 1
ATOM 744 N N . PHE A 1 90 ? -2.509 -0.220 -26.399 1.00 44.41 90 PHE A N 1
ATOM 745 C CA . PHE A 1 90 ? -2.398 -0.589 -27.817 1.00 44.41 90 PHE A CA 1
ATOM 746 C C . PHE A 1 90 ? -2.318 -2.104 -28.103 1.00 44.41 90 PHE A C 1
ATOM 748 O O . PHE A 1 90 ? -2.020 -2.472 -29.240 1.00 44.41 90 PHE A O 1
ATOM 755 N N . SER A 1 91 ? -2.585 -2.979 -27.123 1.00 41.00 91 SER A N 1
ATOM 756 C CA . SER A 1 91 ? -2.609 -4.447 -27.298 1.00 41.00 91 SER A CA 1
ATOM 757 C C . SER A 1 91 ? -4.003 -5.043 -27.150 1.00 41.00 91 SER A C 1
ATOM 759 O O . SER A 1 91 ? -4.616 -4.759 -26.095 1.00 41.00 91 SER A O 1
#

InterPro domains:
  IPR005162 Retrotransposon-derived protein PEG10, N-terminal capsid-like domain [PF03732] (39-84)

Secondary structure (DSSP, 8-state):
-PPP-EETTSS---HHHHHHHHHHHHHHTT--HHHHHHHHHHHEETH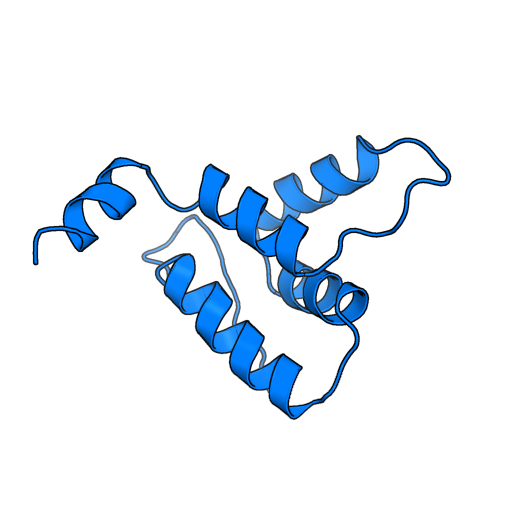HHHHHHHHHHTSPTTPPPPPHHHHHHHHHHHHS-HHHHHHTT--

Radius of gyration: 13.71 Å; Cα contacts (8 Å, |Δi|>4): 60; chains: 1; bounding box: 29×35×40 Å

pLDDT: mean 81.43, std 16.39, range [41.0, 97.31]

Sequence (91 aa):
MNPPKFYYSKVEKDPQEFIDEVYKILDIMGVTPIEKAELAAYQLKGVAQIWFNQLKEARPEGVSPIEWERFKSVFLDIFFPLEMREAKVFS

Organism: Solanum verrucosum (NCBI:txid315347)

Mean predicted aligned error: 8.26 Å

Nearest PDB structures (foldseek):
  6tnq-assembly1_A  TM=8.143E-01  e=6.105E-02  Homo sapiens
  3ket-assembly1_A-2  TM=3.027E-01  e=3.786E+00  Streptococcus agalactiae serogroup III

Solvent-accessible surface area (backbone atoms only — not comparable to full-atom values): 5519 Å² total; per-residue (Å²): 137,84,76,74,78,46,50,88,88,59,98,62,77,53,58,63,59,52,52,53,55,53,45,55,56,40,57,76,69,67,59,52,51,46,54,45,27,54,58,54,52,68,32,38,29,65,66,59,32,54,50,53,52,52,59,58,70,74,49,64,90,90,60,79,75,64,33,32,71,60,44,52,54,54,50,42,69,72,68,40,58,69,72,65,62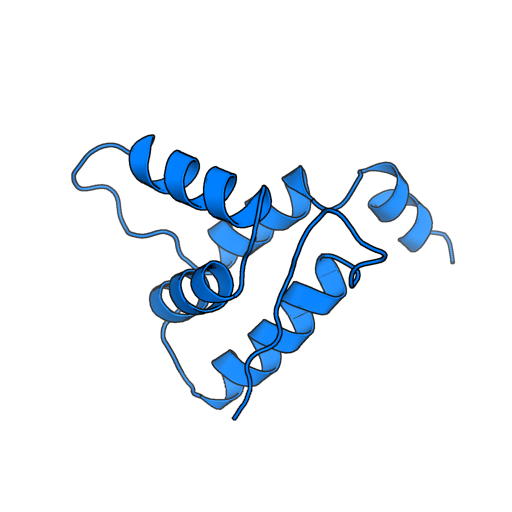,57,55,65,77,78,111

Foldseek 3Di:
DDDAADDPPPPDDQLVRLLVVLCVVVVVVVDFQLVSLVVSLVRYDDPSVVVVVVVVVPDDPPDDHDGNVNSSVVSCVVRPDPVNVVVVVPD